Protein AF-A0A1J1IPU1-F1 (afdb_monomer)

Foldseek 3Di:
DDDPVNVVVVVVVVVVVVVVVVVVVVVVVVVVVVVVVVVVVVVVVVVVVVVVVVVVVVVVVVVVVVVVVVVVVVVVVVVVVVLVVVVPDDPAWRKAFADLVCVVVVVVVFVVCCVVVVAPTDDPPRFHWDDPDSTIITGPVRVVVVVVVVPVVDDDDDDDD

Structure (mmCIF, N/CA/C/O backbone):
data_AF-A0A1J1IPU1-F1
#
_entry.id   AF-A0A1J1IPU1-F1
#
loop_
_atom_site.group_PDB
_atom_site.id
_atom_site.type_symbol
_atom_site.label_atom_id
_atom_site.label_alt_id
_atom_site.label_comp_id
_atom_site.label_asym_id
_atom_site.label_entity_id
_atom_site.label_seq_id
_atom_site.pdbx_PDB_ins_code
_atom_site.Cartn_x
_atom_site.Cartn_y
_atom_site.Cartn_z
_atom_site.occupancy
_atom_site.B_iso_or_equiv
_atom_site.auth_seq_id
_atom_site.auth_comp_id
_atom_site.auth_asym_id
_atom_site.auth_atom_id
_atom_site.pdbx_PDB_model_num
ATOM 1 N N . MET A 1 1 ? 57.869 -10.166 -76.463 1.00 52.41 1 MET A N 1
ATOM 2 C CA . MET A 1 1 ? 58.392 -8.835 -76.076 1.00 52.41 1 MET A CA 1
ATOM 3 C C . MET A 1 1 ? 57.210 -7.914 -75.832 1.00 52.41 1 MET A C 1
ATOM 5 O O . MET A 1 1 ? 56.521 -7.581 -76.786 1.00 52.41 1 MET A O 1
ATOM 9 N N . ILE A 1 2 ? 56.945 -7.563 -74.575 1.00 65.88 2 ILE A N 1
ATOM 10 C CA . ILE A 1 2 ? 55.959 -6.533 -74.214 1.00 65.88 2 ILE A CA 1
ATOM 11 C C . ILE A 1 2 ? 56.577 -5.182 -74.596 1.00 65.88 2 ILE A C 1
ATOM 13 O O . ILE A 1 2 ? 57.734 -4.932 -74.253 1.00 65.88 2 ILE A O 1
ATOM 17 N N . ARG A 1 3 ? 55.873 -4.335 -75.358 1.00 78.38 3 ARG A N 1
ATOM 18 C CA . ARG A 1 3 ? 56.398 -3.012 -75.737 1.00 78.38 3 ARG A CA 1
ATOM 19 C C . ARG A 1 3 ? 56.179 -2.042 -74.574 1.00 78.38 3 ARG A C 1
ATOM 21 O O . ARG A 1 3 ? 55.140 -2.098 -73.927 1.00 78.38 3 ARG A O 1
ATOM 28 N N . CYS A 1 4 ? 57.105 -1.104 -74.340 1.00 74.75 4 CYS A N 1
ATOM 29 C CA . CYS A 1 4 ? 56.977 -0.080 -73.283 1.00 74.75 4 CYS A CA 1
ATOM 30 C C . CYS A 1 4 ? 55.621 0.650 -73.291 1.00 74.75 4 CYS A C 1
ATOM 32 O O . CYS A 1 4 ? 55.126 1.042 -72.240 1.00 74.75 4 CYS A O 1
ATOM 34 N N . ARG A 1 5 ? 54.993 0.799 -74.465 1.00 75.44 5 ARG A N 1
ATOM 35 C CA . ARG A 1 5 ? 53.667 1.410 -74.607 1.00 75.44 5 ARG A CA 1
ATOM 36 C C . ARG A 1 5 ? 52.559 0.614 -73.906 1.00 75.44 5 ARG A C 1
ATOM 38 O O . ARG A 1 5 ? 51.665 1.221 -73.330 1.00 75.44 5 ARG A O 1
ATOM 45 N N . ASP A 1 6 ? 52.645 -0.712 -73.909 1.00 79.06 6 ASP A N 1
ATOM 46 C CA . ASP A 1 6 ? 51.637 -1.586 -73.299 1.00 79.06 6 ASP A CA 1
ATOM 47 C C . ASP A 1 6 ? 51.722 -1.527 -71.763 1.00 79.06 6 ASP A C 1
ATOM 49 O O . ASP A 1 6 ? 50.702 -1.532 -71.081 1.00 79.06 6 ASP A O 1
ATOM 53 N N . VAL A 1 7 ? 52.932 -1.359 -71.213 1.00 79.62 7 VAL A N 1
ATOM 54 C CA . VAL A 1 7 ? 53.164 -1.183 -69.765 1.00 79.62 7 VAL A CA 1
ATOM 55 C C . VAL A 1 7 ? 52.576 0.138 -69.257 1.00 79.62 7 VAL A C 1
ATOM 57 O O . VAL A 1 7 ? 51.943 0.170 -68.204 1.00 79.62 7 VAL A O 1
ATOM 60 N N . VAL A 1 8 ? 52.730 1.229 -70.016 1.00 80.44 8 VAL A N 1
ATOM 61 C CA . VAL A 1 8 ? 52.190 2.549 -69.641 1.00 80.44 8 VAL A CA 1
ATOM 62 C C . VAL A 1 8 ? 50.658 2.545 -69.628 1.00 80.44 8 VAL A C 1
ATOM 64 O O . VAL A 1 8 ? 50.049 3.095 -68.711 1.00 80.44 8 VAL A O 1
ATOM 67 N N . ILE A 1 9 ? 50.031 1.884 -70.606 1.00 82.94 9 ILE A N 1
ATOM 68 C CA . ILE A 1 9 ? 48.567 1.757 -70.682 1.00 82.94 9 ILE A CA 1
ATOM 69 C C . ILE A 1 9 ? 48.031 0.935 -69.501 1.00 82.94 9 ILE A C 1
ATOM 71 O O . ILE A 1 9 ? 47.041 1.327 -68.880 1.00 82.94 9 ILE A O 1
ATOM 75 N N . LEU A 1 10 ? 48.709 -0.159 -69.137 1.00 81.06 10 LEU A N 1
ATOM 76 C CA . LEU A 1 10 ? 48.330 -0.980 -67.985 1.00 81.06 10 LEU A CA 1
ATOM 77 C C . LEU A 1 10 ? 48.399 -0.185 -66.672 1.00 81.06 10 LEU A C 1
ATOM 79 O O . LEU A 1 10 ? 47.425 -0.186 -65.919 1.00 81.06 10 LEU A O 1
ATOM 83 N N . CYS A 1 11 ? 49.475 0.571 -66.434 1.00 81.69 11 CYS A N 1
ATOM 84 C CA . CYS A 1 11 ? 49.597 1.417 -65.241 1.00 81.69 11 CYS A CA 1
ATOM 85 C C . CYS A 1 11 ? 48.510 2.501 -65.158 1.00 81.69 11 CYS A C 1
ATOM 87 O O . CYS A 1 11 ? 47.963 2.730 -64.080 1.00 81.69 11 CYS A O 1
ATOM 89 N N . ALA A 1 12 ? 48.172 3.145 -66.281 1.00 85.19 12 ALA A N 1
ATOM 90 C CA . ALA A 1 12 ? 47.135 4.178 -66.323 1.00 85.19 12 ALA A CA 1
ATOM 91 C C . ALA A 1 12 ? 45.724 3.612 -66.082 1.00 85.19 12 ALA A C 1
ATOM 93 O O . ALA A 1 12 ? 44.905 4.237 -65.411 1.00 85.19 12 ALA A O 1
ATOM 94 N N . SER A 1 13 ? 45.436 2.412 -66.594 1.00 87.50 13 SER A N 1
ATOM 95 C CA . SER A 1 13 ? 44.156 1.744 -66.331 1.00 87.50 13 SER A CA 1
ATOM 96 C C . SER A 1 13 ? 44.024 1.314 -64.867 1.00 87.50 13 SER A C 1
ATOM 98 O O . SER A 1 13 ? 42.971 1.504 -64.262 1.00 87.50 13 SER A O 1
ATOM 100 N N . PHE A 1 14 ? 45.111 0.821 -64.266 1.00 89.12 14 PHE A N 1
ATOM 101 C CA . PHE A 1 14 ? 45.120 0.369 -62.880 1.00 89.12 14 PHE A CA 1
ATOM 102 C C . PHE A 1 14 ? 44.945 1.535 -61.897 1.00 89.12 14 PHE A C 1
ATOM 104 O O . PHE A 1 14 ? 44.132 1.453 -60.974 1.00 89.12 14 PHE A O 1
ATOM 111 N N . SER A 1 15 ? 45.625 2.662 -62.133 1.00 89.19 15 SER A N 1
ATOM 112 C CA . SER A 1 15 ? 45.456 3.864 -61.309 1.00 89.19 15 SER A CA 1
ATOM 113 C C . SER A 1 15 ? 44.039 4.434 -61.400 1.00 89.19 15 SER A C 1
ATOM 115 O O . SER A 1 15 ? 43.471 4.810 -60.376 1.00 89.19 15 SER A O 1
ATOM 117 N N . PHE A 1 16 ? 43.426 4.418 -62.588 1.00 90.81 16 PHE A N 1
ATOM 118 C CA . PHE A 1 16 ? 42.032 4.823 -62.764 1.00 90.81 16 PHE A CA 1
ATOM 119 C C . PHE A 1 16 ? 41.065 3.892 -62.019 1.00 90.81 16 PHE A C 1
ATOM 121 O O . PHE A 1 16 ? 40.177 4.369 -61.316 1.00 90.81 16 PHE A O 1
ATOM 128 N N . THR A 1 17 ? 41.264 2.571 -62.095 1.00 92.00 17 THR A N 1
ATOM 129 C CA . THR A 1 17 ? 40.415 1.618 -61.359 1.00 92.00 17 THR A CA 1
ATOM 130 C C . THR A 1 17 ? 40.519 1.782 -59.846 1.00 92.00 17 THR A C 1
ATOM 132 O O . THR A 1 17 ? 39.497 1.744 -59.164 1.00 92.00 17 THR A O 1
ATOM 135 N N . ILE A 1 18 ? 41.721 2.036 -59.320 1.00 93.25 18 ILE A N 1
ATOM 136 C CA . ILE A 1 18 ? 41.916 2.310 -57.893 1.00 93.25 18 ILE A CA 1
ATOM 137 C C . ILE A 1 18 ? 41.225 3.618 -57.506 1.00 93.25 18 ILE A C 1
ATOM 139 O O . ILE A 1 18 ? 40.522 3.653 -56.501 1.00 93.25 18 ILE A O 1
ATOM 143 N N . ALA A 1 19 ? 41.368 4.676 -58.307 1.00 93.25 19 ALA A N 1
ATOM 144 C CA . ALA A 1 19 ? 40.736 5.962 -58.028 1.00 93.25 19 ALA A CA 1
ATOM 145 C C . ALA A 1 19 ? 39.201 5.857 -57.988 1.00 93.25 19 ALA A C 1
ATOM 147 O O . ALA A 1 19 ? 38.576 6.378 -57.064 1.00 93.25 19 ALA A O 1
ATOM 148 N N . VAL A 1 20 ? 38.595 5.135 -58.939 1.00 94.19 20 VAL A N 1
ATOM 149 C CA . VAL A 1 20 ? 37.143 4.893 -58.968 1.00 94.19 20 VAL A CA 1
ATOM 150 C C . VAL A 1 20 ? 36.701 4.040 -57.777 1.00 94.19 20 VAL A C 1
ATOM 152 O O . VAL A 1 20 ? 35.713 4.374 -57.126 1.00 94.19 20 VAL A O 1
ATOM 155 N N . ALA A 1 21 ? 37.438 2.977 -57.443 1.00 92.31 21 ALA A N 1
ATOM 156 C CA . ALA A 1 21 ? 37.131 2.144 -56.282 1.00 92.31 21 ALA A CA 1
ATOM 157 C C . ALA A 1 21 ? 37.210 2.942 -54.969 1.00 92.31 21 ALA A C 1
ATOM 159 O O . ALA A 1 21 ? 36.292 2.872 -54.154 1.00 92.31 21 ALA A O 1
ATOM 160 N N . CYS A 1 22 ? 38.252 3.760 -54.789 1.00 92.81 22 CYS A N 1
ATOM 161 C CA . CYS A 1 22 ? 38.382 4.658 -53.642 1.00 92.81 22 CYS A CA 1
ATOM 162 C C . CYS A 1 22 ? 37.219 5.653 -53.566 1.00 92.81 22 CYS A C 1
ATOM 164 O O . CYS A 1 22 ? 36.652 5.829 -52.491 1.00 92.81 22 CYS A O 1
ATOM 166 N N . PHE A 1 23 ? 36.827 6.269 -54.686 1.00 90.44 23 PHE A N 1
ATOM 167 C CA . PHE A 1 23 ? 35.699 7.203 -54.717 1.00 90.44 23 PHE A CA 1
ATOM 168 C C . PHE A 1 23 ? 34.385 6.529 -54.298 1.00 90.44 23 PHE A C 1
ATOM 170 O O . PHE A 1 23 ? 33.653 7.072 -53.473 1.00 90.44 23 PHE A O 1
ATOM 177 N N . MET A 1 24 ? 34.117 5.317 -54.793 1.00 89.38 24 MET A N 1
ATOM 178 C CA . MET A 1 24 ? 32.921 4.553 -54.423 1.00 89.38 24 MET A CA 1
ATOM 179 C C . MET A 1 24 ? 32.929 4.146 -52.944 1.00 89.38 24 MET A C 1
ATOM 181 O O . MET A 1 24 ? 31.903 4.259 -52.282 1.00 89.38 24 MET A O 1
ATOM 185 N N . ILE A 1 25 ? 34.075 3.72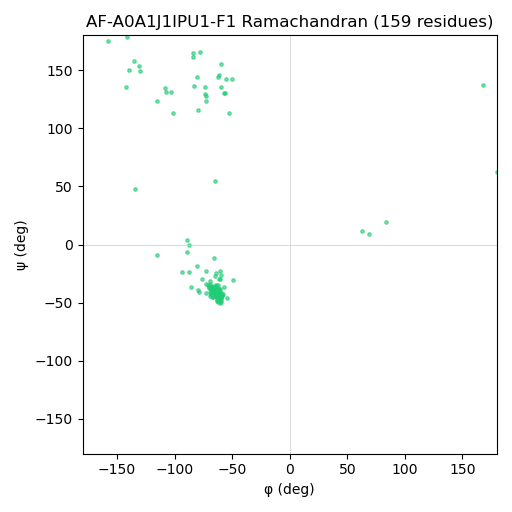3 -52.399 1.00 88.94 25 ILE A N 1
ATOM 186 C CA . ILE A 1 25 ? 34.204 3.374 -50.974 1.00 88.94 25 ILE A CA 1
ATOM 187 C C . ILE A 1 25 ? 33.965 4.602 -50.087 1.00 88.94 25 ILE A C 1
ATOM 189 O O . ILE A 1 25 ? 33.217 4.517 -49.115 1.00 88.94 25 ILE A O 1
ATOM 193 N N . LEU A 1 26 ? 34.556 5.751 -50.432 1.00 87.31 26 LEU A N 1
ATOM 194 C CA . LEU A 1 26 ? 34.344 7.001 -49.698 1.00 87.31 26 LEU A CA 1
ATOM 195 C C . LEU A 1 26 ? 32.873 7.436 -49.749 1.00 87.31 26 LEU A C 1
ATOM 197 O O . LEU A 1 26 ? 32.310 7.788 -48.717 1.00 87.31 26 LEU A O 1
ATOM 201 N N . TYR A 1 27 ? 32.234 7.334 -50.917 1.00 84.38 27 TYR A N 1
ATOM 202 C CA . TYR A 1 27 ? 30.818 7.659 -51.093 1.00 84.38 27 TYR A CA 1
ATOM 203 C C . TYR A 1 27 ? 29.890 6.728 -50.293 1.00 84.38 27 TYR A C 1
ATOM 205 O O . TYR A 1 27 ? 28.918 7.181 -49.691 1.00 84.38 27 TYR A O 1
ATOM 213 N N . ILE A 1 28 ? 30.178 5.424 -50.247 1.00 83.12 28 ILE A N 1
ATOM 214 C CA . ILE A 1 28 ? 29.395 4.461 -49.456 1.00 83.12 28 ILE A CA 1
ATOM 215 C C . ILE A 1 28 ? 29.556 4.728 -47.953 1.00 83.12 28 ILE A C 1
ATOM 217 O O . ILE A 1 28 ? 28.560 4.709 -47.229 1.00 83.12 28 ILE A O 1
ATOM 221 N N . ASN A 1 29 ? 30.777 5.014 -47.486 1.00 80.38 29 ASN A N 1
ATOM 222 C CA . ASN A 1 29 ? 31.037 5.323 -46.078 1.00 80.38 29 ASN A CA 1
ATOM 223 C C . ASN A 1 29 ? 30.333 6.610 -45.626 1.00 80.38 29 ASN A C 1
ATOM 225 O O . ASN A 1 29 ? 29.768 6.639 -44.534 1.00 80.38 29 ASN A O 1
ATOM 229 N N . ASP A 1 30 ? 30.322 7.649 -46.464 1.00 80.75 30 ASP A N 1
ATOM 230 C CA . ASP A 1 30 ? 29.633 8.909 -46.166 1.00 80.75 30 ASP A CA 1
ATOM 231 C C . ASP A 1 30 ? 28.110 8.706 -46.048 1.00 80.75 30 ASP A C 1
ATOM 233 O O . ASP A 1 30 ? 27.489 9.123 -45.069 1.00 80.75 30 ASP A O 1
ATOM 237 N N . ASN A 1 31 ? 27.517 7.938 -46.972 1.00 76.50 31 ASN A N 1
ATOM 238 C CA . ASN A 1 31 ? 26.096 7.579 -46.915 1.00 76.50 31 ASN A CA 1
ATOM 239 C C . ASN A 1 31 ? 25.745 6.707 -45.697 1.00 76.50 31 ASN A C 1
ATOM 241 O O . ASN A 1 31 ? 24.697 6.906 -45.083 1.00 76.50 31 ASN A O 1
ATOM 245 N N . GLN A 1 32 ? 26.598 5.749 -45.314 1.00 77.75 32 GLN A N 1
ATOM 246 C CA . GLN A 1 32 ? 26.381 4.978 -44.082 1.00 77.75 32 GLN A CA 1
ATOM 247 C C . GLN A 1 32 ? 26.435 5.865 -42.834 1.00 77.75 32 GLN A C 1
ATOM 249 O O . GLN A 1 32 ? 25.624 5.678 -41.927 1.00 77.75 32 GLN A O 1
ATOM 254 N N . CYS A 1 33 ? 27.342 6.844 -42.801 1.00 73.00 33 CYS A N 1
ATOM 255 C CA . CYS A 1 33 ? 27.470 7.784 -41.691 1.00 73.00 33 CYS A CA 1
ATOM 256 C C . CYS A 1 33 ? 26.237 8.699 -41.569 1.00 73.00 33 CYS A C 1
ATOM 258 O O . CYS A 1 33 ? 25.704 8.875 -40.473 1.00 73.00 33 CYS A O 1
ATOM 260 N N . GLN A 1 34 ? 25.720 9.208 -42.695 1.00 80.25 34 GLN A N 1
ATOM 261 C CA . GLN A 1 34 ? 24.474 9.987 -42.729 1.00 80.25 34 GLN A CA 1
ATOM 262 C C . GLN A 1 34 ? 23.277 9.186 -42.202 1.00 80.25 34 GLN A C 1
ATOM 264 O O . GLN A 1 34 ? 22.535 9.668 -41.346 1.00 80.25 34 GLN A O 1
ATOM 269 N N . ASN A 1 35 ? 23.130 7.936 -42.648 1.00 82.19 35 ASN A N 1
ATOM 270 C CA . ASN A 1 35 ? 22.037 7.072 -42.204 1.00 82.19 35 ASN A CA 1
ATOM 271 C C . ASN A 1 35 ? 22.126 6.746 -40.704 1.00 82.19 35 ASN A C 1
ATOM 273 O O . ASN A 1 35 ? 21.107 6.742 -40.019 1.00 82.19 35 ASN A O 1
ATOM 277 N N . ALA A 1 36 ? 23.328 6.502 -40.172 1.00 82.62 36 ALA A N 1
ATOM 278 C CA . ALA A 1 36 ? 23.522 6.236 -38.746 1.00 82.62 36 ALA A CA 1
ATOM 279 C C . ALA A 1 36 ? 23.118 7.439 -37.874 1.00 82.62 36 ALA A C 1
ATOM 281 O O . ALA A 1 36 ? 22.417 7.269 -36.875 1.00 82.62 36 ALA A O 1
ATOM 282 N N . LEU A 1 37 ? 23.486 8.655 -38.290 1.00 85.31 37 LEU A N 1
ATOM 283 C CA . LEU A 1 37 ? 23.148 9.886 -37.574 1.00 85.31 37 LEU A CA 1
ATOM 284 C C . LEU A 1 37 ? 21.639 10.191 -37.597 1.00 85.31 37 LEU A C 1
ATOM 286 O O . LEU A 1 37 ? 21.093 10.691 -36.612 1.00 85.31 37 LEU A O 1
ATOM 290 N N . GLU A 1 38 ? 20.945 9.904 -38.702 1.00 89.94 38 GLU A N 1
ATOM 291 C CA . GLU A 1 38 ? 19.482 10.017 -38.742 1.00 89.94 38 GLU A CA 1
ATOM 292 C C . GLU A 1 38 ? 18.797 8.993 -37.835 1.00 89.94 38 GLU A C 1
ATOM 294 O O . GLU A 1 38 ? 17.841 9.340 -37.138 1.00 89.94 38 GLU A O 1
ATOM 299 N N . ILE A 1 39 ? 19.298 7.756 -37.793 1.00 88.62 39 ILE A N 1
ATOM 300 C CA . ILE A 1 39 ? 18.746 6.710 -36.928 1.00 88.62 39 ILE A CA 1
ATOM 301 C C . ILE A 1 39 ? 18.863 7.111 -35.455 1.00 88.62 39 ILE A C 1
ATOM 303 O O . ILE A 1 39 ? 17.877 6.988 -34.730 1.00 88.62 39 ILE A O 1
ATOM 307 N N . GLU A 1 40 ? 20.006 7.643 -35.011 1.00 87.81 40 GLU A N 1
ATOM 308 C CA . GLU A 1 40 ? 20.164 8.102 -33.623 1.00 87.81 40 GLU A CA 1
ATOM 309 C C . GLU A 1 40 ? 19.156 9.199 -33.258 1.00 87.81 40 GLU A C 1
ATOM 311 O O . GLU A 1 40 ? 18.492 9.103 -32.226 1.00 87.81 40 GLU A O 1
ATOM 316 N N . LYS A 1 41 ? 18.945 10.183 -34.142 1.00 91.69 41 LYS A N 1
ATOM 317 C CA . LYS A 1 41 ? 17.945 11.245 -33.931 1.00 91.69 41 LYS A CA 1
ATOM 318 C C . LYS A 1 41 ? 16.516 10.707 -33.878 1.00 91.69 41 LYS A C 1
ATOM 320 O O . LYS A 1 41 ? 15.699 11.190 -33.093 1.00 91.69 41 LYS A O 1
ATOM 325 N N . ILE A 1 42 ? 16.190 9.721 -34.716 1.00 93.75 42 ILE A N 1
ATOM 326 C CA . ILE A 1 42 ? 14.873 9.073 -34.710 1.00 93.75 42 ILE A CA 1
ATOM 327 C C . ILE A 1 42 ? 14.674 8.301 -33.403 1.00 93.75 42 ILE A C 1
ATOM 329 O O . ILE A 1 42 ? 13.615 8.422 -32.785 1.00 93.75 42 ILE A O 1
ATOM 333 N N . VAL A 1 43 ? 15.681 7.546 -32.957 1.00 94.44 43 VAL A N 1
ATOM 334 C CA . VAL A 1 43 ? 15.624 6.794 -31.696 1.00 94.44 43 VAL A CA 1
ATOM 335 C C . VAL A 1 43 ? 15.472 7.743 -30.508 1.00 94.44 43 VAL A C 1
ATOM 337 O O . VAL A 1 43 ? 14.593 7.521 -29.678 1.00 94.44 43 VAL A O 1
ATOM 340 N N . GLU A 1 44 ? 16.246 8.827 -30.453 1.00 94.31 44 GLU A N 1
ATOM 341 C CA . GLU A 1 44 ? 16.146 9.838 -29.395 1.00 94.31 44 GLU A CA 1
ATOM 342 C C . GLU A 1 44 ? 14.744 10.463 -29.349 1.00 94.31 44 GLU A C 1
ATOM 344 O O . GLU A 1 44 ? 14.121 10.539 -28.288 1.00 94.31 44 GLU A O 1
ATOM 349 N N . LYS A 1 45 ? 14.183 10.814 -30.511 1.00 94.50 45 LYS A N 1
ATOM 350 C CA . LYS A 1 45 ? 12.820 11.349 -30.602 1.00 94.50 45 LYS A CA 1
ATOM 351 C C . LYS A 1 45 ? 11.767 10.348 -30.112 1.00 94.50 45 LYS A C 1
ATOM 353 O O . LYS A 1 45 ? 10.855 10.735 -29.384 1.00 94.50 45 LYS A O 1
ATOM 358 N N . ILE A 1 46 ? 11.897 9.069 -30.477 1.00 94.25 46 ILE A N 1
ATOM 359 C CA . ILE A 1 46 ? 10.989 8.002 -30.026 1.00 94.25 46 ILE A CA 1
ATOM 360 C C . ILE A 1 46 ? 11.076 7.814 -28.507 1.00 94.25 46 ILE A C 1
ATOM 362 O O . ILE A 1 46 ? 10.040 7.644 -27.863 1.00 94.25 46 ILE A O 1
ATOM 366 N N . LEU A 1 47 ? 12.283 7.844 -27.935 1.00 92.94 47 LEU A N 1
ATOM 367 C CA . LEU A 1 47 ? 12.495 7.707 -26.492 1.00 92.94 47 LEU A CA 1
ATOM 368 C C . LEU A 1 47 ? 11.844 8.861 -25.721 1.00 92.94 47 LEU A C 1
ATOM 370 O O . LEU A 1 47 ? 11.053 8.612 -24.815 1.00 92.94 47 LEU A O 1
ATOM 374 N N . ILE A 1 48 ? 12.076 10.105 -26.146 1.00 94.06 48 ILE A N 1
ATOM 375 C CA . ILE A 1 48 ? 11.476 11.293 -25.519 1.00 94.06 48 ILE A CA 1
ATOM 376 C C . ILE A 1 48 ? 9.943 11.236 -25.579 1.00 94.06 48 ILE A C 1
ATOM 378 O O . ILE A 1 48 ? 9.255 11.531 -24.599 1.00 94.06 48 ILE A O 1
ATOM 382 N N . GLU A 1 49 ? 9.383 10.841 -26.723 1.00 94.44 49 GLU A N 1
ATOM 383 C CA . GLU A 1 49 ? 7.932 10.771 -26.897 1.00 94.44 49 GLU A CA 1
ATOM 384 C C . GLU A 1 49 ? 7.300 9.654 -26.051 1.00 94.44 49 GLU A C 1
ATOM 386 O O . GLU A 1 49 ? 6.230 9.843 -25.466 1.00 94.44 49 GLU A O 1
ATOM 391 N N . ARG A 1 50 ? 7.985 8.512 -25.914 1.00 91.31 50 ARG A N 1
ATOM 392 C CA . ARG A 1 50 ? 7.587 7.426 -25.007 1.00 91.31 50 ARG A CA 1
ATOM 393 C C . ARG A 1 50 ? 7.611 7.866 -23.545 1.00 91.31 50 ARG A C 1
ATOM 395 O O . ARG A 1 50 ? 6.634 7.603 -22.843 1.00 91.31 50 ARG A O 1
ATOM 402 N N . ASP A 1 51 ? 8.658 8.555 -23.106 1.00 93.12 51 ASP A N 1
ATOM 403 C CA . ASP A 1 51 ? 8.785 9.030 -21.723 1.00 93.12 51 ASP A CA 1
ATOM 404 C C . ASP A 1 51 ? 7.691 10.043 -21.368 1.00 93.12 51 ASP A C 1
ATOM 406 O O . ASP A 1 51 ? 7.077 9.956 -20.301 1.00 93.12 51 ASP A O 1
ATOM 410 N N . LEU A 1 52 ? 7.358 10.946 -22.296 1.00 93.50 52 LEU A N 1
ATOM 411 C CA . LEU A 1 52 ? 6.267 11.906 -22.119 1.00 93.50 52 LEU A CA 1
ATOM 412 C C . LEU A 1 52 ? 4.886 11.230 -22.047 1.00 93.50 52 LEU A C 1
ATOM 414 O O . LEU A 1 52 ? 3.997 11.683 -21.325 1.00 93.50 52 LEU A O 1
ATOM 418 N N . GLN A 1 53 ? 4.674 10.155 -22.809 1.00 92.19 53 GLN A N 1
ATOM 419 C CA . GLN A 1 53 ? 3.437 9.367 -22.742 1.00 92.19 53 GLN A CA 1
ATOM 420 C C . GLN A 1 53 ? 3.342 8.574 -21.433 1.00 92.19 53 GLN A C 1
ATOM 422 O O . GLN A 1 53 ? 2.256 8.437 -20.855 1.00 92.19 53 GLN A O 1
ATOM 427 N N . LEU A 1 54 ? 4.477 8.064 -20.953 1.00 94.00 54 LEU A N 1
ATOM 428 C CA . LEU A 1 54 ? 4.555 7.313 -19.711 1.00 94.00 54 LEU A CA 1
ATOM 429 C C . LEU A 1 54 ? 4.278 8.220 -18.509 1.00 94.00 54 LEU A C 1
ATOM 431 O O . LEU A 1 54 ? 3.444 7.860 -17.680 1.00 94.00 54 LEU A O 1
ATOM 435 N N . SER A 1 55 ? 4.875 9.417 -18.453 1.00 91.56 55 SER A N 1
ATOM 436 C CA . SER A 1 55 ? 4.662 10.367 -17.351 1.00 91.56 55 SER A CA 1
ATOM 437 C C . SER A 1 55 ? 3.192 10.767 -17.210 1.00 91.56 55 SER A C 1
ATOM 439 O O . SER A 1 55 ? 2.610 10.608 -16.138 1.00 91.56 55 SER A O 1
ATOM 441 N N . LYS A 1 56 ? 2.535 11.135 -18.316 1.00 91.81 56 LYS A N 1
ATOM 442 C CA . LYS A 1 56 ? 1.095 11.455 -18.344 1.00 91.81 56 LYS A CA 1
ATOM 443 C C . LYS A 1 56 ? 0.206 10.286 -17.926 1.00 91.81 56 LYS A C 1
ATOM 445 O O . LYS A 1 56 ? -0.910 10.476 -17.449 1.00 91.81 56 LYS A O 1
ATOM 450 N N . THR A 1 57 ? 0.642 9.054 -18.171 1.00 88.38 57 THR A N 1
ATOM 451 C CA . THR A 1 57 ? -0.116 7.858 -17.781 1.00 88.38 57 THR A CA 1
ATOM 452 C C . THR A 1 57 ? 0.068 7.549 -16.301 1.00 88.38 57 THR A C 1
ATOM 454 O O . THR A 1 57 ? -0.906 7.219 -15.631 1.00 88.38 57 THR A O 1
ATOM 457 N N . VAL A 1 58 ? 1.281 7.720 -15.776 1.00 92.75 58 VAL A N 1
ATOM 458 C CA . VAL A 1 58 ? 1.563 7.593 -14.342 1.00 92.75 58 VAL A CA 1
ATOM 459 C C . VAL A 1 58 ? 0.776 8.629 -13.543 1.00 92.75 58 VAL A C 1
ATOM 461 O O . VAL A 1 58 ? 0.134 8.250 -12.570 1.00 92.75 58 VAL A O 1
ATOM 464 N N . GLU A 1 59 ? 0.748 9.892 -13.976 1.00 89.31 59 GLU A N 1
ATOM 465 C CA . GLU A 1 59 ? -0.033 10.951 -13.318 1.00 89.31 59 GLU A CA 1
ATOM 466 C C . GLU A 1 59 ? -1.531 10.620 -13.288 1.00 89.31 59 GLU A C 1
ATOM 468 O O . GLU A 1 59 ? -2.131 10.596 -12.217 1.00 89.31 59 GLU A O 1
ATOM 473 N N . ARG A 1 60 ? -2.118 10.241 -14.434 1.00 84.56 60 ARG A N 1
ATOM 474 C CA . ARG A 1 60 ? -3.535 9.833 -14.500 1.00 84.56 60 ARG A CA 1
ATOM 475 C C . ARG A 1 60 ? -3.858 8.654 -13.585 1.00 84.56 60 ARG A C 1
ATOM 477 O O . ARG A 1 60 ? -4.894 8.656 -12.928 1.00 84.56 60 ARG A O 1
ATOM 484 N N . ASN A 1 61 ? -2.989 7.646 -13.544 1.00 87.62 61 ASN A N 1
ATOM 485 C CA . ASN A 1 61 ? -3.186 6.485 -12.679 1.00 87.62 61 ASN A CA 1
ATOM 486 C C . ASN A 1 61 ? -3.038 6.857 -11.200 1.00 87.62 61 ASN A C 1
ATOM 488 O O . ASN A 1 61 ? -3.779 6.350 -10.366 1.00 87.62 61 ASN A O 1
ATOM 492 N N . PHE A 1 62 ? -2.102 7.744 -10.867 1.00 84.56 62 PHE A N 1
ATOM 493 C CA . PHE A 1 62 ? -1.899 8.213 -9.502 1.00 84.56 62 PHE A CA 1
ATOM 494 C C . PHE A 1 62 ? -3.096 9.022 -8.990 1.00 84.56 62 PHE A C 1
ATOM 496 O O . PHE A 1 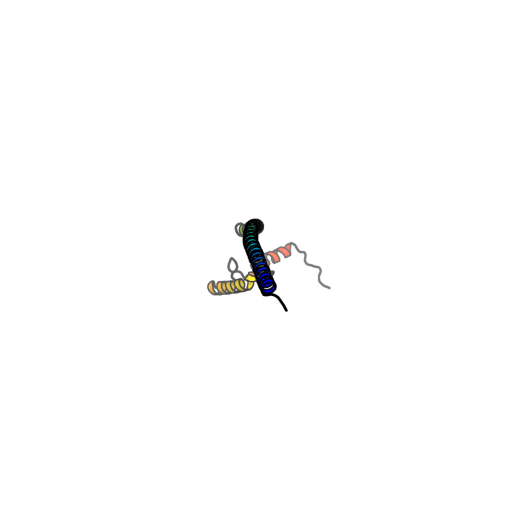62 ? -3.520 8.818 -7.853 1.00 84.56 62 PHE A O 1
ATOM 503 N N . ASP A 1 63 ? -3.679 9.879 -9.829 1.00 80.94 63 ASP A N 1
ATOM 504 C CA . ASP A 1 63 ? -4.892 10.624 -9.487 1.00 80.94 63 ASP A CA 1
ATOM 505 C C . ASP A 1 63 ? -6.109 9.695 -9.346 1.00 80.94 63 ASP A C 1
ATOM 507 O O . ASP A 1 63 ? -6.857 9.813 -8.377 1.00 80.94 63 ASP A O 1
ATOM 511 N N . ALA A 1 64 ? -6.251 8.693 -10.221 1.00 74.62 64 ALA A N 1
ATOM 512 C CA . ALA A 1 64 ? -7.304 7.682 -10.096 1.00 74.62 64 ALA A CA 1
ATOM 513 C C . ALA A 1 64 ? -7.189 6.859 -8.797 1.00 74.62 64 ALA A C 1
ATOM 515 O O . ALA A 1 64 ? -8.191 6.610 -8.128 1.00 74.62 64 ALA A O 1
ATOM 516 N N . ILE A 1 65 ? -5.970 6.474 -8.401 1.00 75.38 65 ILE A N 1
ATOM 517 C CA . ILE A 1 65 ? -5.722 5.751 -7.143 1.00 75.38 65 ILE A CA 1
ATOM 518 C C . ILE A 1 65 ? -6.037 6.639 -5.934 1.00 75.38 65 ILE A C 1
ATOM 520 O O . ILE A 1 65 ? -6.651 6.173 -4.977 1.00 75.38 65 ILE A O 1
ATOM 524 N N . LYS A 1 66 ? -5.671 7.928 -5.974 1.00 72.81 66 LYS A N 1
ATOM 525 C CA . LYS A 1 66 ? -6.038 8.875 -4.912 1.00 72.81 66 LYS A CA 1
ATOM 526 C C . LYS A 1 66 ? -7.546 9.006 -4.761 1.00 72.81 66 LYS A C 1
ATOM 528 O O . LYS A 1 66 ? -8.018 9.034 -3.629 1.00 72.81 66 LYS A O 1
ATOM 533 N N . ASP A 1 67 ? -8.296 9.071 -5.855 1.00 64.94 67 ASP A N 1
ATOM 534 C CA . ASP A 1 67 ? -9.755 9.164 -5.791 1.00 64.94 67 ASP A CA 1
ATOM 535 C C . ASP A 1 67 ? -10.385 7.883 -5.224 1.00 64.94 67 ASP A C 1
ATOM 537 O O . ASP A 1 67 ? -11.288 7.962 -4.385 1.00 64.94 67 ASP A O 1
ATOM 541 N N . GLU A 1 68 ? -9.870 6.702 -5.585 1.00 61.28 68 GLU A N 1
ATOM 542 C CA . GLU A 1 68 ? -10.307 5.433 -4.990 1.00 61.28 68 GLU A CA 1
ATOM 543 C C . GLU A 1 68 ? -9.982 5.336 -3.493 1.00 61.28 68 GLU A C 1
ATOM 545 O O . GLU A 1 68 ? -10.836 4.924 -2.699 1.00 61.28 68 GLU A O 1
ATOM 550 N N . ASP A 1 69 ? -8.783 5.750 -3.078 1.00 59.59 69 ASP A N 1
ATOM 551 C CA . ASP A 1 69 ? -8.379 5.760 -1.671 1.00 59.59 69 ASP A CA 1
ATOM 552 C C . ASP A 1 69 ? -9.139 6.820 -0.867 1.00 59.59 69 ASP A C 1
ATOM 554 O O . ASP A 1 69 ? -9.483 6.579 0.290 1.00 59.59 69 ASP A O 1
ATOM 558 N N . VAL A 1 70 ? -9.477 7.964 -1.465 1.00 59.81 70 VAL A N 1
ATOM 559 C CA . VAL A 1 70 ? -10.325 8.992 -0.848 1.00 59.81 70 VAL A CA 1
ATOM 560 C C . VAL A 1 70 ? -11.759 8.490 -0.696 1.00 59.81 70 VAL A C 1
ATOM 562 O O . VAL A 1 70 ? -12.349 8.682 0.366 1.00 59.81 70 VAL A O 1
ATOM 565 N N . GLU A 1 71 ? -12.329 7.804 -1.685 1.00 58.59 71 GLU A N 1
ATOM 566 C CA . GLU A 1 71 ? -13.661 7.197 -1.567 1.00 58.59 71 GLU A CA 1
ATOM 567 C C . GLU A 1 71 ? -13.690 6.036 -0.561 1.00 58.59 71 GLU A C 1
ATOM 569 O O . GLU A 1 71 ? -14.615 5.937 0.253 1.00 58.59 71 GLU A O 1
ATOM 574 N N . ARG A 1 72 ? -12.655 5.189 -0.529 1.00 55.56 72 ARG A N 1
ATOM 575 C CA . ARG A 1 72 ? -12.498 4.146 0.497 1.00 55.56 72 ARG A CA 1
ATOM 576 C C . ARG A 1 72 ? -12.297 4.757 1.890 1.00 55.56 72 ARG A C 1
ATOM 578 O O . ARG A 1 72 ? -12.892 4.279 2.856 1.00 55.56 72 ARG A O 1
ATOM 585 N N . SER A 1 73 ? -11.531 5.842 1.992 1.00 52.41 73 SER A N 1
ATOM 586 C CA . SER A 1 73 ? -11.287 6.584 3.234 1.00 52.41 73 SER A CA 1
ATOM 587 C C . SER A 1 73 ? -12.548 7.288 3.736 1.00 52.41 73 SER A C 1
ATOM 589 O O . SER A 1 73 ? -12.873 7.180 4.912 1.00 52.41 73 SER A O 1
ATOM 591 N N . LYS A 1 74 ? -13.354 7.906 2.864 1.00 56.38 74 LYS A N 1
ATOM 592 C CA . LYS A 1 74 ? -14.653 8.495 3.238 1.00 56.38 74 LYS A CA 1
ATOM 593 C C . LYS A 1 74 ? -15.619 7.449 3.802 1.00 56.38 74 LYS A C 1
ATOM 595 O O . LYS A 1 74 ? -16.310 7.735 4.779 1.00 56.38 74 LYS A O 1
ATOM 600 N N . ARG A 1 75 ? -15.639 6.227 3.249 1.00 53.72 75 ARG A N 1
ATOM 601 C CA . ARG A 1 75 ? -16.446 5.116 3.795 1.00 53.72 75 ARG A CA 1
ATOM 602 C C . ARG A 1 75 ? -15.937 4.652 5.165 1.00 53.72 75 ARG A C 1
ATOM 604 O O . ARG A 1 75 ? -16.750 4.454 6.062 1.00 53.72 75 ARG A O 1
ATOM 611 N N . ALA A 1 76 ? -14.620 4.561 5.357 1.00 54.44 76 ALA A N 1
ATOM 612 C CA . ALA A 1 76 ? -14.014 4.205 6.645 1.00 54.44 76 ALA A CA 1
ATOM 613 C C . ALA A 1 76 ? -14.167 5.306 7.718 1.00 54.44 76 ALA A C 1
ATOM 615 O O . ALA A 1 76 ? -14.397 5.012 8.888 1.00 54.44 76 ALA A O 1
ATOM 616 N N . ILE A 1 77 ? -14.091 6.583 7.332 1.00 57.00 77 ILE A N 1
ATOM 617 C CA . ILE A 1 77 ? -14.298 7.726 8.231 1.00 57.00 77 ILE A CA 1
ATOM 618 C C . ILE A 1 77 ? -15.762 7.806 8.665 1.00 57.00 77 ILE A C 1
ATOM 620 O O . ILE A 1 77 ? -16.026 8.161 9.812 1.00 57.00 77 ILE A O 1
ATOM 624 N N . ASN A 1 78 ? -16.715 7.463 7.792 1.00 55.66 78 ASN A N 1
ATOM 625 C CA . ASN A 1 78 ? -18.125 7.417 8.172 1.00 55.66 78 ASN A CA 1
ATOM 626 C C . ASN A 1 78 ? -18.398 6.298 9.195 1.00 55.66 78 ASN A C 1
ATOM 628 O O . ASN A 1 78 ? -19.087 6.548 10.178 1.00 55.66 78 ASN A O 1
ATOM 632 N N . ASP A 1 79 ? -17.787 5.120 9.035 1.00 52.16 79 ASP A 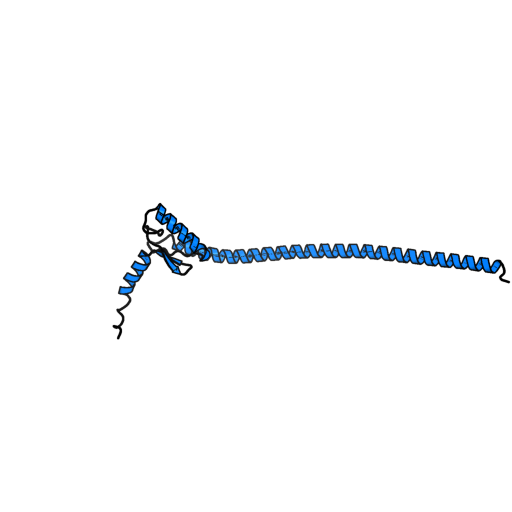N 1
ATOM 633 C CA . ASP A 1 79 ? -17.863 4.022 10.015 1.00 52.16 79 ASP A CA 1
ATOM 634 C C . ASP A 1 79 ? -17.235 4.411 11.372 1.00 52.16 79 ASP A C 1
ATOM 636 O O . ASP A 1 79 ? -17.862 4.293 12.428 1.00 52.16 79 ASP A O 1
ATOM 640 N N . TYR A 1 80 ? -16.050 5.033 11.354 1.00 50.97 80 TYR A N 1
ATOM 641 C CA . TYR A 1 80 ? -15.406 5.544 12.570 1.00 50.97 80 TYR A CA 1
ATOM 642 C C . TYR A 1 80 ? -16.184 6.698 13.232 1.00 50.97 80 TYR A C 1
ATOM 644 O O . TYR A 1 80 ? -16.261 6.798 14.457 1.00 50.97 80 TYR A O 1
ATOM 652 N N . ARG A 1 81 ? -16.789 7.598 12.447 1.00 45.12 81 ARG A N 1
ATOM 653 C CA . ARG A 1 81 ? -17.590 8.715 12.968 1.00 45.12 81 ARG A CA 1
ATOM 654 C C . ARG A 1 81 ? -18.915 8.228 13.560 1.00 45.12 81 ARG A C 1
ATOM 656 O O . ARG A 1 81 ? -19.337 8.782 14.574 1.00 45.12 81 ARG A O 1
ATOM 663 N N . VAL A 1 82 ? -19.528 7.183 12.999 1.00 51.00 82 VAL A N 1
ATOM 664 C CA . VAL A 1 82 ? -20.664 6.490 13.628 1.00 51.00 82 VAL A CA 1
ATOM 665 C C . VAL A 1 82 ? -20.231 5.861 14.959 1.00 51.00 82 VAL A C 1
ATOM 667 O O . VAL A 1 82 ? -20.898 6.094 15.965 1.00 51.00 82 VAL A O 1
ATOM 670 N N . GLN A 1 83 ? -19.072 5.194 15.031 1.00 50.69 83 GLN A N 1
ATOM 671 C CA . GLN A 1 83 ? -18.528 4.679 16.302 1.00 50.69 83 GLN A CA 1
ATOM 672 C C . GLN A 1 83 ? -18.266 5.784 17.339 1.00 50.69 83 GLN A C 1
ATOM 674 O O . G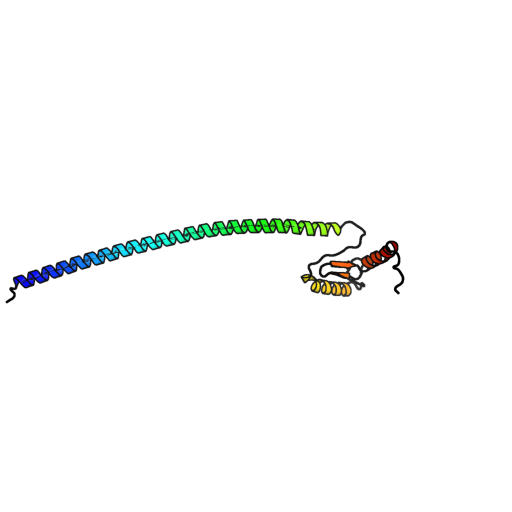LN A 1 83 ? -18.604 5.631 18.512 1.00 50.69 83 GLN A O 1
ATOM 679 N N . LYS A 1 84 ? -17.714 6.933 16.928 1.00 44.31 84 LYS A N 1
ATOM 680 C CA . LYS A 1 84 ? -17.422 8.046 17.845 1.00 44.31 84 LYS A CA 1
ATOM 681 C C . LYS A 1 84 ? -18.687 8.735 18.372 1.00 44.31 84 LYS A C 1
ATOM 683 O O . LYS A 1 84 ? -18.672 9.193 19.506 1.00 44.31 84 LYS A O 1
ATOM 688 N N . HIS A 1 85 ? -19.777 8.785 17.600 1.00 44.94 85 HIS A N 1
ATOM 689 C CA . HIS A 1 85 ? -21.055 9.351 18.059 1.00 44.94 85 HIS A CA 1
ATOM 690 C C . HIS A 1 85 ? -21.891 8.398 18.931 1.00 44.94 85 HIS A C 1
ATOM 692 O O . HIS A 1 85 ? -22.729 8.880 19.688 1.00 44.94 85 HIS A O 1
ATOM 698 N N . VAL A 1 86 ? -21.634 7.085 18.905 1.00 48.16 86 VAL A N 1
ATOM 699 C CA . VAL A 1 86 ? -22.192 6.134 19.891 1.00 48.16 86 VAL A CA 1
ATOM 700 C C . VAL A 1 86 ? -21.524 6.292 21.270 1.00 48.16 86 VAL A C 1
ATOM 702 O O . VAL A 1 86 ? -22.138 5.997 22.290 1.00 48.16 86 VAL A O 1
ATOM 705 N N . ASN A 1 87 ? -20.308 6.849 21.325 1.00 49.22 87 ASN A N 1
ATOM 706 C CA . ASN A 1 87 ? -19.553 7.064 22.566 1.00 49.22 87 ASN A CA 1
ATOM 707 C C . ASN A 1 87 ? -19.833 8.395 23.290 1.00 49.22 87 ASN A C 1
ATOM 709 O O . ASN A 1 87 ? -19.262 8.630 24.354 1.00 49.22 87 ASN A O 1
ATOM 713 N N . THR A 1 88 ? -20.705 9.265 22.770 1.00 41.09 88 THR A N 1
ATOM 714 C CA . THR A 1 88 ? -20.946 10.597 23.365 1.00 41.09 88 THR A CA 1
ATOM 715 C C . THR A 1 88 ? -22.426 10.952 23.481 1.00 41.09 88 THR A C 1
ATOM 717 O O . THR A 1 88 ? -22.844 12.055 23.131 1.00 41.09 88 THR A O 1
ATOM 720 N N . GLY A 1 89 ? -23.248 10.038 23.996 1.00 37.91 89 G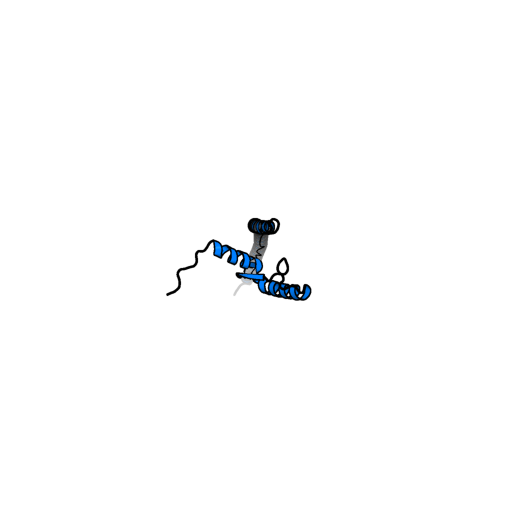LY A N 1
ATOM 721 C CA . GLY A 1 89 ? -24.651 10.378 24.233 1.00 37.91 89 GLY A CA 1
ATOM 722 C C . GLY A 1 89 ? -25.502 9.263 24.812 1.00 37.91 89 GLY A C 1
ATOM 723 O O . GLY A 1 89 ? -26.461 8.844 24.177 1.00 37.91 89 GLY A O 1
ATOM 724 N N . GLY A 1 90 ? -25.184 8.794 26.014 1.00 37.28 90 GLY A N 1
ATOM 725 C CA . GLY A 1 90 ? -26.101 7.936 26.755 1.00 37.28 90 GLY A CA 1
ATOM 726 C C . GLY A 1 90 ? -25.440 7.287 27.955 1.00 37.28 90 GLY A C 1
ATOM 727 O O . GLY A 1 90 ? -24.315 6.811 27.872 1.00 37.28 90 GLY A O 1
ATOM 728 N N . GLU A 1 91 ? -26.161 7.259 29.065 1.00 47.59 91 GLU A N 1
ATOM 729 C CA . GLU A 1 91 ? -25.893 6.520 30.300 1.00 47.59 91 GLU A CA 1
ATOM 730 C C . GLU A 1 91 ? -25.962 4.993 30.055 1.00 47.59 91 GLU A C 1
ATOM 732 O O . GLU A 1 91 ? -26.750 4.266 30.651 1.00 47.59 91 GLU A O 1
ATOM 737 N N . GLY A 1 92 ? -25.185 4.506 29.088 1.00 52.81 92 GLY A N 1
ATOM 738 C CA . GLY A 1 92 ? -25.196 3.140 28.585 1.00 52.81 92 GLY A CA 1
ATOM 739 C C . GLY A 1 92 ? -23.786 2.565 28.541 1.00 52.81 92 GLY A C 1
ATOM 740 O O . GLY A 1 92 ? -22.800 3.280 28.385 1.00 52.81 92 GLY A O 1
ATOM 741 N N . SER A 1 93 ? -23.692 1.252 28.718 1.00 59.28 93 SER A N 1
ATOM 742 C CA . SER A 1 93 ? -22.449 0.486 28.666 1.00 59.28 93 SER A CA 1
ATOM 743 C C . SER A 1 93 ? -21.666 0.737 27.373 1.00 59.28 93 SER A C 1
ATOM 745 O O . SER A 1 93 ? -22.110 0.343 26.295 1.00 59.28 93 SER A O 1
ATOM 747 N N . VAL A 1 94 ? -20.495 1.364 27.493 1.00 71.12 94 VAL A N 1
ATOM 748 C CA . VAL A 1 94 ? -19.595 1.670 26.373 1.00 71.12 94 VAL A CA 1
ATOM 749 C C . VAL A 1 94 ? -18.918 0.387 25.889 1.00 71.12 94 VAL A C 1
ATOM 751 O O . VAL A 1 94 ? -18.267 -0.299 26.673 1.00 71.12 94 VAL A O 1
ATOM 754 N N . VAL A 1 95 ? -19.064 0.059 24.604 1.00 79.12 95 VAL A N 1
ATOM 755 C CA . VAL A 1 95 ? -18.321 -1.023 23.938 1.00 79.12 95 VAL A CA 1
ATOM 756 C C . VAL A 1 95 ? -17.219 -0.395 23.098 1.00 79.12 95 VAL A C 1
ATOM 758 O O . VAL A 1 95 ? -17.478 0.522 22.322 1.00 79.12 95 VAL A O 1
ATOM 761 N N . GLU A 1 96 ? -15.997 -0.901 23.230 1.00 82.50 96 GLU A N 1
ATOM 762 C CA . GLU A 1 96 ? -14.854 -0.401 22.472 1.00 82.50 96 GLU A CA 1
ATOM 763 C C . GLU A 1 96 ? -14.429 -1.403 21.396 1.00 82.50 96 GLU A C 1
ATOM 765 O O . GLU A 1 96 ? -14.252 -2.596 21.669 1.00 82.50 96 GLU A O 1
ATOM 770 N N . PHE A 1 97 ? -14.246 -0.896 20.173 1.00 83.25 97 PHE A N 1
ATOM 771 C CA . PHE A 1 97 ? -13.795 -1.665 19.017 1.00 83.25 97 PHE A CA 1
ATOM 772 C C . PHE A 1 97 ? -12.358 -1.293 18.644 1.00 83.25 97 PHE A C 1
ATOM 774 O O . PHE A 1 97 ? -12.009 -0.116 18.560 1.00 83.25 97 PHE A O 1
ATOM 781 N N . PHE A 1 98 ? -11.530 -2.305 18.390 1.00 82.19 98 PHE A N 1
ATOM 782 C CA . PHE A 1 98 ? -10.101 -2.173 18.126 1.00 82.19 98 PHE A CA 1
ATOM 783 C C . PHE A 1 98 ? -9.647 -3.014 16.942 1.00 82.19 98 PHE A C 1
ATOM 785 O O . PHE A 1 98 ? -10.232 -4.040 16.597 1.00 82.19 98 PHE A O 1
ATOM 792 N N . ASN A 1 99 ? -8.515 -2.612 16.366 1.00 79.19 99 ASN A N 1
ATOM 793 C CA . ASN A 1 99 ? -7.756 -3.470 15.470 1.00 79.19 99 ASN A CA 1
ATOM 794 C C . ASN A 1 99 ? -7.042 -4.566 16.298 1.00 79.19 99 ASN A C 1
ATOM 796 O O . ASN A 1 99 ? -6.321 -4.216 17.234 1.00 79.19 99 ASN A O 1
ATOM 800 N N . PRO A 1 100 ? -7.145 -5.867 15.961 1.00 84.12 100 PRO A N 1
ATOM 801 C CA . PRO A 1 100 ? -6.565 -6.955 16.753 1.00 84.12 100 PRO A CA 1
ATOM 802 C C . PRO A 1 100 ? -5.056 -6.862 16.906 1.00 84.12 100 PRO A C 1
ATOM 804 O O . PRO A 1 100 ? -4.504 -7.367 17.879 1.00 84.12 100 PRO A O 1
ATOM 807 N N . ARG A 1 101 ? -4.378 -6.210 15.953 1.00 83.88 101 ARG A N 1
ATOM 808 C CA . ARG A 1 101 ? -2.928 -5.998 16.015 1.00 83.88 101 ARG A CA 1
ATOM 809 C C . ARG A 1 101 ? -2.516 -5.123 17.200 1.00 83.88 101 ARG A C 1
ATOM 811 O O . ARG A 1 101 ? -1.388 -5.240 17.657 1.00 83.88 101 ARG A O 1
ATOM 818 N N . LEU A 1 102 ? -3.424 -4.286 17.707 1.00 85.00 102 LEU A N 1
ATOM 819 C CA . LEU A 1 102 ? -3.188 -3.387 18.840 1.00 85.00 102 LEU A CA 1
ATOM 820 C C . LEU A 1 102 ? -3.510 -4.030 20.192 1.00 85.00 102 LEU A C 1
ATOM 822 O O . LEU A 1 102 ? -3.235 -3.439 21.233 1.00 85.00 102 LEU A O 1
ATOM 826 N N . ARG A 1 103 ? -4.075 -5.242 20.209 1.00 84.06 103 ARG A N 1
ATOM 827 C CA . ARG A 1 103 ? -4.460 -5.920 21.451 1.00 84.06 103 ARG A CA 1
ATOM 828 C C . ARG A 1 103 ? -3.305 -6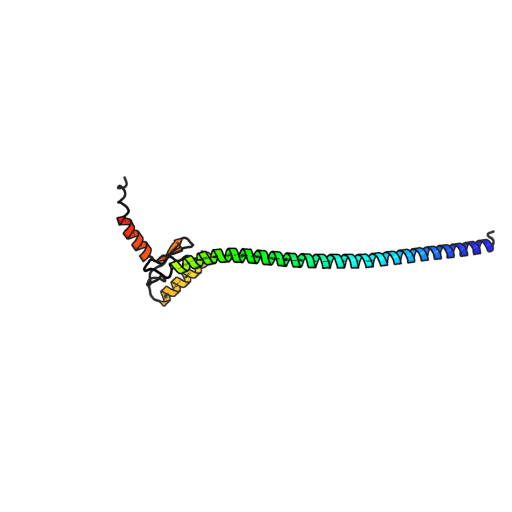.058 22.460 1.00 84.06 103 ARG A C 1
ATOM 830 O O . ARG A 1 103 ? -3.532 -5.712 23.617 1.00 84.06 103 ARG A O 1
ATOM 837 N N . PRO A 1 104 ? -2.083 -6.477 22.072 1.00 87.12 104 PRO A N 1
ATOM 838 C CA . PRO A 1 104 ? -0.978 -6.599 23.027 1.00 87.12 104 PRO A CA 1
ATOM 839 C C . PRO A 1 104 ? -0.591 -5.260 23.672 1.00 87.12 104 PRO A C 1
ATOM 841 O O . PRO A 1 104 ? -0.215 -5.209 24.841 1.00 87.12 104 PRO A O 1
ATOM 844 N N . GLU A 1 105 ? -0.693 -4.165 22.916 1.00 87.81 105 GLU A N 1
ATOM 845 C CA . GLU A 1 105 ? -0.391 -2.818 23.400 1.00 87.81 105 GLU A CA 1
ATOM 846 C C . GLU A 1 105 ? -1.474 -2.311 24.358 1.00 87.81 105 GLU A C 1
ATOM 848 O O . GLU A 1 105 ? -1.160 -1.755 25.408 1.00 87.81 105 GLU A O 1
ATOM 853 N N . LEU A 1 106 ? -2.746 -2.564 24.040 1.00 86.19 106 LEU A N 1
ATOM 854 C CA . LEU A 1 106 ? -3.878 -2.210 24.897 1.00 86.19 106 LEU A CA 1
ATOM 855 C C . LEU A 1 106 ? -3.836 -2.954 26.231 1.00 86.19 106 LEU A C 1
ATOM 857 O O . LEU A 1 106 ? -3.979 -2.326 27.273 1.00 86.19 106 LEU A O 1
ATOM 861 N N . GLU A 1 107 ? -3.569 -4.262 26.218 1.00 87.12 107 GLU A N 1
ATOM 862 C CA . GLU A 1 107 ? -3.435 -5.050 27.449 1.00 87.12 107 GLU A CA 1
ATOM 863 C C . GLU A 1 107 ? -2.276 -4.531 28.316 1.00 87.12 107 GLU A C 1
ATOM 865 O O . GLU A 1 107 ? -2.418 -4.391 29.532 1.00 87.12 107 GLU A O 1
ATOM 870 N N . LYS A 1 108 ? -1.146 -4.155 27.702 1.00 89.88 108 LYS A N 1
ATOM 871 C CA . LYS A 1 108 ? -0.036 -3.520 28.423 1.00 89.88 108 LYS A CA 1
ATOM 872 C C . LYS A 1 108 ? -0.456 -2.180 29.034 1.00 89.88 108 LYS A C 1
ATOM 874 O O . LYS A 1 108 ? -0.248 -1.976 30.231 1.00 89.88 108 LYS A O 1
ATOM 879 N N . ASN A 1 109 ? -1.081 -1.303 28.254 1.00 86.50 109 ASN A N 1
ATOM 880 C CA . ASN A 1 109 ? -1.543 0.004 28.721 1.00 86.50 109 ASN A CA 1
ATOM 881 C C . ASN A 1 109 ? -2.563 -0.127 29.857 1.00 86.50 109 ASN A C 1
ATOM 883 O O . ASN A 1 109 ? -2.459 0.588 30.850 1.00 86.50 109 ASN A O 1
ATOM 887 N N . ASP A 1 110 ? -3.491 -1.080 29.766 1.00 86.88 110 ASP A N 1
ATOM 888 C CA . ASP A 1 110 ? -4.467 -1.352 30.819 1.00 86.88 110 ASP A CA 1
ATOM 889 C C . ASP A 1 110 ? -3.765 -1.742 32.129 1.00 86.88 110 ASP A C 1
ATOM 891 O O . ASP A 1 110 ? -4.090 -1.203 33.188 1.00 86.88 110 ASP A O 1
ATOM 895 N N . THR A 1 111 ? -2.740 -2.606 32.078 1.00 87.12 111 THR A N 1
ATOM 896 C CA . THR A 1 111 ? -1.971 -2.950 33.288 1.00 87.12 111 THR A CA 1
ATOM 897 C C . THR A 1 111 ? -1.221 -1.752 33.867 1.00 87.12 111 THR A C 1
ATOM 899 O O . THR A 1 111 ? -1.094 -1.632 35.087 1.00 87.12 111 THR A O 1
ATOM 902 N N . GLU A 1 112 ? -0.733 -0.842 33.022 1.00 88.19 112 GLU A N 1
ATOM 903 C CA . GLU A 1 112 ? -0.093 0.393 33.473 1.00 88.19 112 GLU A CA 1
ATOM 904 C C . GLU A 1 112 ? -1.100 1.353 34.114 1.00 88.19 112 GLU A C 1
ATOM 906 O O . GLU A 1 112 ? -0.802 1.943 35.153 1.00 88.19 112 GLU A O 1
ATOM 911 N N . ILE A 1 113 ? -2.300 1.480 33.544 1.00 84.44 113 ILE A N 1
ATOM 912 C CA . ILE A 1 113 ? -3.391 2.290 34.096 1.00 84.44 113 ILE A CA 1
ATOM 913 C C . ILE A 1 113 ? -3.839 1.725 35.443 1.00 84.44 113 ILE A C 1
ATOM 915 O O . ILE A 1 113 ? -4.001 2.490 36.391 1.00 84.44 113 ILE A O 1
ATOM 919 N N . MET A 1 114 ? -3.975 0.405 35.573 1.00 84.06 114 MET A N 1
ATOM 920 C CA . MET A 1 114 ? -4.298 -0.246 36.848 1.00 84.06 114 MET A CA 1
ATOM 921 C C . MET A 1 114 ? -3.223 0.025 37.904 1.00 84.06 114 MET A C 1
ATOM 923 O O . MET A 1 114 ? -3.543 0.412 39.026 1.00 84.06 114 MET A O 1
ATOM 927 N N . LYS A 1 115 ? -1.940 -0.087 37.534 1.00 85.25 115 LYS A N 1
ATOM 928 C CA . LYS A 1 115 ? -0.817 0.238 38.431 1.00 85.25 115 LYS A CA 1
ATOM 929 C C . LYS A 1 115 ? -0.810 1.707 38.860 1.00 85.25 115 LYS A C 1
ATOM 931 O O . LYS A 1 115 ? -0.474 1.993 40.002 1.00 85.25 115 LYS A O 1
ATOM 936 N N . LYS A 1 116 ? -1.155 2.631 37.957 1.00 84.88 116 LYS A N 1
ATOM 937 C CA . LYS A 1 116 ? -1.151 4.081 38.223 1.00 84.88 116 LYS A CA 1
ATOM 938 C C . LYS A 1 116 ? -2.373 4.549 39.013 1.00 84.88 116 LYS A C 1
ATOM 940 O O . LYS A 1 116 ? -2.239 5.409 39.873 1.00 84.88 116 LYS A O 1
ATOM 945 N N . SER A 1 117 ? -3.554 4.021 38.700 1.00 80.19 117 SER A N 1
ATOM 946 C CA . SER A 1 117 ? -4.826 4.445 39.301 1.00 80.19 117 SER A CA 1
ATOM 947 C C . SER A 1 117 ? -5.167 3.703 40.592 1.00 80.19 117 SER A C 1
ATOM 949 O O . SER A 1 117 ? -5.943 4.217 41.392 1.00 80.19 117 SER A O 1
ATOM 951 N N . GLY A 1 118 ? -4.620 2.499 40.800 1.00 77.50 118 GLY A N 1
ATOM 952 C CA . GLY A 1 118 ? -4.978 1.633 41.927 1.00 77.50 118 GLY A CA 1
ATOM 953 C C . GLY A 1 118 ? -6.403 1.067 41.852 1.00 77.50 118 GLY A C 1
ATOM 954 O O . GLY A 1 118 ? -6.872 0.476 42.822 1.00 77.50 118 GLY A O 1
ATOM 955 N N . LEU A 1 119 ? -7.103 1.251 40.727 1.00 81.19 119 LEU A N 1
ATOM 956 C CA . LEU A 1 119 ? -8.456 0.744 40.499 1.00 81.19 119 LEU A CA 1
ATOM 957 C C . LEU A 1 119 ? -8.433 -0.714 40.012 1.00 81.19 119 LEU A C 1
ATOM 959 O O . LEU A 1 119 ? -7.419 -1.213 39.518 1.00 81.19 119 LEU A O 1
ATOM 963 N N . LYS A 1 120 ? -9.578 -1.399 40.139 1.00 79.31 120 LYS A N 1
ATOM 964 C CA . LYS A 1 120 ? -9.743 -2.819 39.780 1.00 79.31 120 LYS A CA 1
ATOM 965 C C . LYS A 1 120 ? -9.486 -3.088 38.292 1.00 79.31 120 LYS A C 1
ATOM 967 O O . LYS A 1 120 ? -9.040 -4.179 37.948 1.00 79.31 120 LYS A O 1
ATOM 972 N N . GLY A 1 121 ? -9.742 -2.115 37.423 1.00 81.44 121 GLY A N 1
ATOM 973 C CA . GLY A 1 121 ? -9.429 -2.205 36.006 1.00 81.44 121 GLY A CA 1
ATOM 974 C C . GLY A 1 121 ? -9.315 -0.843 35.324 1.00 81.44 121 GLY A C 1
ATOM 975 O O . GLY A 1 121 ? -9.531 0.204 35.932 1.00 81.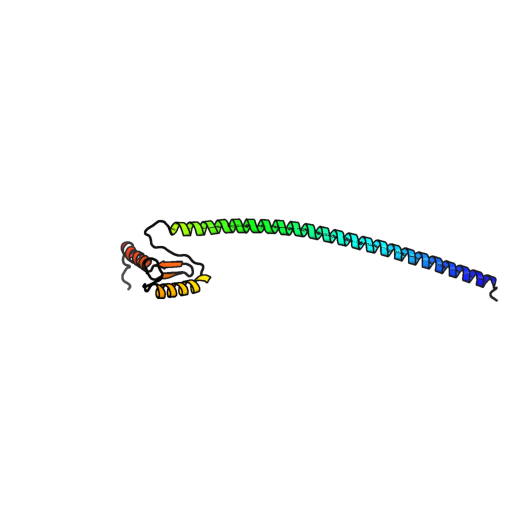44 121 GLY A O 1
ATOM 976 N N . ALA A 1 122 ? -8.924 -0.878 34.051 1.00 80.88 122 ALA A N 1
ATOM 977 C CA . ALA A 1 122 ? -8.704 0.302 33.216 1.00 80.88 122 ALA A CA 1
ATOM 978 C C . ALA A 1 122 ? -9.966 0.778 32.468 1.00 80.88 122 ALA A C 1
ATOM 980 O O . ALA A 1 122 ? -9.879 1.697 31.654 1.00 80.88 122 ALA A O 1
ATOM 981 N N . ALA A 1 123 ? -11.122 0.145 32.692 1.00 81.31 123 ALA A N 1
ATOM 982 C CA . ALA A 1 123 ? -12.373 0.529 32.049 1.00 81.31 123 ALA A CA 1
ATOM 983 C C . ALA A 1 123 ? -12.989 1.775 32.716 1.00 81.31 123 ALA A C 1
ATOM 985 O O . ALA A 1 123 ? -12.589 2.158 33.825 1.00 81.31 123 ALA A O 1
ATOM 986 N N . PRO A 1 124 ? -13.977 2.429 32.073 1.00 76.25 124 PRO A N 1
ATOM 987 C CA . PRO A 1 124 ? -14.714 3.528 32.683 1.00 76.25 124 PRO A CA 1
ATOM 988 C C . PRO A 1 124 ? -15.226 3.141 34.074 1.00 76.25 124 PRO A C 1
ATOM 990 O O . PRO A 1 124 ? -15.626 2.001 34.296 1.00 76.25 124 PRO A O 1
ATOM 993 N N . LYS A 1 125 ? -15.203 4.089 35.019 1.00 76.19 125 LYS A N 1
ATOM 994 C CA . LYS A 1 125 ? -15.553 3.868 36.438 1.00 76.19 125 LYS A CA 1
ATOM 995 C C . LYS A 1 125 ? -14.639 2.884 37.198 1.00 76.19 125 LYS A C 1
ATOM 997 O O . LYS A 1 125 ? -14.948 2.540 38.334 1.00 76.19 125 LYS A O 1
ATOM 1002 N N . GLY A 1 126 ? -13.494 2.488 36.629 1.00 76.25 126 GLY A N 1
ATOM 1003 C CA . GLY A 1 126 ? -12.503 1.631 37.293 1.00 76.25 126 GLY A CA 1
ATOM 1004 C C . GLY A 1 126 ? -12.803 0.135 37.212 1.00 76.25 126 GLY A C 1
ATOM 1005 O O . GLY A 1 126 ? -12.283 -0.637 38.021 1.00 76.25 126 GLY A O 1
ATOM 1006 N N . ASP A 1 127 ? -13.652 -0.269 36.270 1.00 82.62 127 ASP A N 1
ATOM 1007 C CA . ASP A 1 127 ? -14.043 -1.661 36.070 1.00 82.62 127 ASP A CA 1
ATOM 1008 C C . ASP A 1 127 ? -13.030 -2.440 35.203 1.00 82.62 127 ASP A C 1
ATOM 1010 O O . ASP A 1 127 ? -12.152 -1.865 34.554 1.00 82.62 127 ASP A O 1
ATOM 1014 N N . SER A 1 128 ? -13.117 -3.770 35.206 1.00 87.31 128 SER A N 1
ATOM 1015 C CA . SER A 1 128 ? -12.275 -4.642 34.382 1.00 87.31 128 SER A CA 1
ATOM 1016 C C . SER A 1 128 ? -12.823 -4.794 32.965 1.00 87.31 128 SER A C 1
ATOM 1018 O O . SER A 1 128 ? -14.013 -5.046 32.777 1.00 87.31 128 SER A O 1
ATOM 1020 N N . TRP A 1 129 ? -11.940 -4.713 31.969 1.00 87.31 129 TRP A N 1
ATOM 1021 C CA . TRP A 1 129 ? -12.270 -5.024 30.580 1.00 87.31 129 TRP A CA 1
ATOM 1022 C C . TRP A 1 129 ? -12.426 -6.529 30.356 1.00 87.31 129 TRP A C 1
ATOM 1024 O O . TRP A 1 129 ? -11.577 -7.319 30.767 1.00 87.31 129 TRP A O 1
ATOM 1034 N N . VAL A 1 130 ? -13.474 -6.915 29.627 1.00 88.44 130 VAL A N 1
ATOM 1035 C CA . VAL A 1 130 ? -13.678 -8.279 29.130 1.00 88.44 130 VAL A CA 1
ATOM 1036 C C . VAL A 1 130 ? -13.629 -8.267 27.609 1.00 88.44 130 VAL A C 1
ATOM 1038 O O . VAL A 1 130 ? -14.402 -7.567 26.954 1.00 88.44 130 VAL A O 1
ATOM 1041 N N . TRP A 1 131 ? -12.729 -9.066 27.041 1.00 88.50 131 TRP A N 1
ATOM 1042 C CA . TRP A 1 131 ? -12.641 -9.274 25.598 1.00 88.50 131 TRP A CA 1
ATOM 1043 C C . TRP A 1 131 ? -13.709 -10.274 25.148 1.00 88.50 131 TRP A C 1
ATOM 1045 O O . TRP A 1 131 ? -13.661 -11.441 25.530 1.00 88.50 131 TRP A O 1
ATOM 1055 N N . LEU A 1 132 ? -14.658 -9.826 24.321 1.00 86.12 132 LEU A N 1
ATOM 1056 C CA . LEU A 1 132 ? -15.673 -10.700 23.712 1.00 86.12 132 LEU A CA 1
ATOM 1057 C C . LEU A 1 132 ? -15.156 -11.348 22.424 1.00 86.12 132 LEU A C 1
ATOM 1059 O O . LEU A 1 132 ? -15.462 -12.497 22.122 1.00 86.12 132 LEU A O 1
ATOM 1063 N N .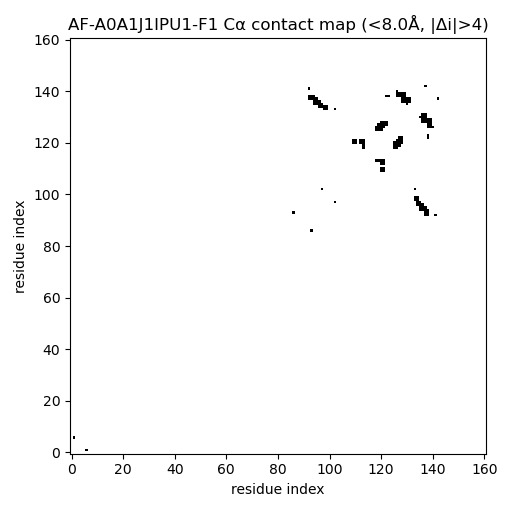 THR A 1 133 ? -14.366 -10.597 21.659 1.00 85.31 133 THR A N 1
ATOM 1064 C CA . THR A 1 133 ? -13.722 -11.045 20.420 1.00 85.31 133 THR A CA 1
ATOM 1065 C C . THR A 1 133 ? -12.315 -10.451 20.341 1.00 85.31 133 THR A C 1
ATOM 1067 O O . THR A 1 133 ? -11.917 -9.662 21.196 1.00 85.31 133 THR A O 1
ATOM 1070 N N . SER A 1 134 ? -11.551 -10.775 19.296 1.00 82.62 134 SER A N 1
ATOM 1071 C CA . SER A 1 134 ? -10.256 -10.129 19.035 1.00 82.62 134 SER A CA 1
ATOM 1072 C C . SER A 1 134 ? -10.358 -8.640 18.677 1.00 82.62 134 SER A C 1
ATOM 1074 O O . SER A 1 134 ? -9.332 -7.965 18.659 1.00 82.62 134 SER A O 1
ATOM 1076 N N . TYR A 1 135 ? -11.564 -8.137 18.396 1.00 84.69 135 TYR A N 1
ATOM 1077 C CA . TYR A 1 135 ? -11.818 -6.766 17.951 1.00 84.69 135 TYR A CA 1
ATOM 1078 C C . TYR A 1 135 ? -12.631 -5.949 18.957 1.00 84.69 135 TYR A C 1
ATOM 1080 O O . TYR A 1 135 ? -12.799 -4.757 18.743 1.00 84.69 135 TYR A O 1
ATOM 1088 N N . SER A 1 136 ? -13.182 -6.550 20.016 1.00 86.75 136 SER A N 1
ATOM 1089 C CA . SER A 1 136 ? -14.156 -5.870 20.879 1.00 86.75 136 SER A CA 1
ATOM 1090 C C . SER A 1 136 ? -13.991 -6.212 22.354 1.00 86.75 136 SER A C 1
ATOM 1092 O O . SER A 1 136 ? -13.905 -7.393 22.715 1.00 86.75 136 SER A O 1
ATOM 1094 N N . ARG A 1 137 ? -14.063 -5.187 23.207 1.00 88.38 137 ARG A N 1
ATOM 1095 C CA . ARG A 1 137 ? -14.123 -5.326 24.668 1.00 88.38 137 ARG A CA 1
ATOM 1096 C C . ARG A 1 137 ? -15.243 -4.483 25.271 1.00 88.38 137 ARG A C 1
ATOM 1098 O O . ARG A 1 137 ? -15.657 -3.474 24.703 1.00 88.38 137 ARG A O 1
ATOM 1105 N N . ILE A 1 138 ? -15.729 -4.917 26.424 1.00 88.88 138 ILE A N 1
ATOM 1106 C CA . ILE A 1 138 ? -16.823 -4.290 27.171 1.00 88.88 138 ILE A CA 1
ATOM 1107 C C . ILE A 1 138 ? -16.483 -4.316 28.675 1.00 88.88 138 ILE A C 1
ATOM 1109 O O . ILE A 1 138 ? -15.763 -5.226 29.105 1.00 88.88 138 ILE A O 1
ATOM 1113 N N . PRO A 1 139 ? -16.945 -3.348 29.487 1.00 88.94 139 PRO A N 1
ATOM 1114 C CA . PRO A 1 139 ? -16.789 -3.406 30.936 1.00 88.94 139 PRO A CA 1
ATOM 1115 C C . PRO A 1 139 ? -17.520 -4.623 31.515 1.00 88.94 139 PRO A C 1
ATOM 1117 O O . PRO A 1 139 ? -18.596 -5.004 31.043 1.00 88.94 139 PRO A O 1
ATOM 1120 N N . PHE A 1 140 ? -16.947 -5.237 32.542 1.00 86.75 140 PHE A N 1
ATOM 1121 C CA . PHE A 1 140 ? -17.517 -6.404 33.210 1.00 86.75 140 PHE A CA 1
ATOM 1122 C C . PHE A 1 140 ? -18.918 -6.130 33.784 1.00 86.75 140 PHE A C 1
ATOM 1124 O O . PHE A 1 140 ? -19.828 -6.934 33.585 1.00 86.75 140 PHE A O 1
ATOM 1131 N N . GLU A 1 141 ? -19.122 -4.976 34.418 1.00 85.50 141 GLU A N 1
ATOM 1132 C CA . GLU A 1 141 ? -20.393 -4.530 35.002 1.00 85.50 141 GLU A CA 1
ATOM 1133 C C . GLU A 1 141 ? -21.518 -4.500 33.957 1.00 85.50 141 GLU A C 1
ATOM 1135 O O . GLU A 1 141 ? -22.662 -4.864 34.237 1.00 85.50 141 GLU A O 1
ATOM 1140 N N . ALA A 1 142 ? -21.192 -4.130 32.717 1.00 85.81 142 ALA A N 1
ATOM 1141 C CA . ALA A 1 142 ? -22.154 -4.101 31.626 1.00 85.81 142 ALA A CA 1
ATOM 1142 C C . ALA A 1 142 ? -22.612 -5.504 31.204 1.00 85.81 142 ALA A C 1
ATOM 1144 O O . ALA A 1 142 ? -23.813 -5.728 31.027 1.00 85.81 142 ALA A O 1
ATOM 1145 N N . ILE A 1 143 ? -21.680 -6.458 31.077 1.00 85.56 143 ILE A N 1
ATOM 1146 C CA . ILE A 1 143 ? -22.024 -7.865 30.814 1.00 85.56 143 ILE A CA 1
ATOM 1147 C C . ILE A 1 143 ? -22.846 -8.417 31.974 1.00 85.56 143 ILE A C 1
ATOM 1149 O O . ILE A 1 143 ? -23.864 -9.068 31.754 1.00 85.56 143 ILE A O 1
ATOM 1153 N N . GLU A 1 144 ? -22.430 -8.151 33.210 1.00 86.94 144 GLU A N 1
ATOM 1154 C CA . GLU A 1 144 ? -23.127 -8.647 34.391 1.00 86.94 144 GLU A CA 1
ATOM 1155 C C . GLU A 1 144 ? -24.572 -8.128 34.445 1.00 86.94 144 GLU A C 1
ATOM 1157 O O . GLU A 1 144 ? -25.506 -8.902 34.679 1.00 86.94 144 GLU A O 1
ATOM 1162 N N . GLY A 1 145 ? -24.775 -6.837 34.169 1.00 85.38 145 GLY A N 1
ATOM 1163 C CA . GLY A 1 145 ? -26.098 -6.227 34.067 1.00 85.38 145 GLY A CA 1
ATOM 1164 C C . GLY A 1 145 ? -26.951 -6.849 32.960 1.00 85.38 145 GLY A C 1
ATOM 1165 O O . GLY A 1 145 ? -28.129 -7.142 33.185 1.00 85.38 145 GLY A O 1
ATOM 1166 N N . PHE A 1 146 ? -26.360 -7.111 31.791 1.00 84.75 146 PHE A N 1
ATOM 1167 C CA . PHE A 1 146 ? -27.033 -7.811 30.697 1.00 84.75 146 PHE A CA 1
ATOM 1168 C C . PHE A 1 146 ? -27.461 -9.225 31.113 1.00 84.75 146 PHE A C 1
ATOM 1170 O O . PHE A 1 146 ? -28.638 -9.565 31.000 1.00 84.75 146 PHE A O 1
ATOM 1177 N N . CYS A 1 147 ? -26.545 -10.013 31.686 1.00 85.00 147 CYS A N 1
ATOM 1178 C CA . CYS A 1 147 ? -26.809 -11.381 32.132 1.00 85.00 147 CYS A CA 1
ATOM 1179 C C . CYS A 1 147 ? -27.893 -11.454 33.218 1.00 85.00 147 CYS A C 1
ATOM 1181 O O . CYS A 1 147 ? -28.720 -12.370 33.208 1.00 85.00 147 CYS A O 1
ATOM 1183 N N . LYS A 1 148 ? -27.918 -10.492 34.150 1.00 85.75 148 LYS A N 1
ATOM 1184 C CA . LYS A 1 148 ? -28.970 -10.393 35.173 1.00 85.75 148 LYS A CA 1
ATOM 1185 C C . LYS A 1 148 ? -30.336 -10.143 34.539 1.00 85.75 148 LYS A C 1
ATOM 1187 O O . LYS A 1 148 ? -31.269 -10.878 34.846 1.00 85.75 148 LYS A O 1
ATOM 1192 N N . LYS A 1 149 ? -30.435 -9.186 33.610 1.00 84.06 149 LYS A N 1
ATOM 1193 C CA . LYS A 1 149 ? -31.693 -8.871 32.913 1.00 84.06 149 LYS A CA 1
ATOM 1194 C C . LYS A 1 149 ? -32.183 -10.020 32.040 1.00 84.06 149 LYS A C 1
ATOM 1196 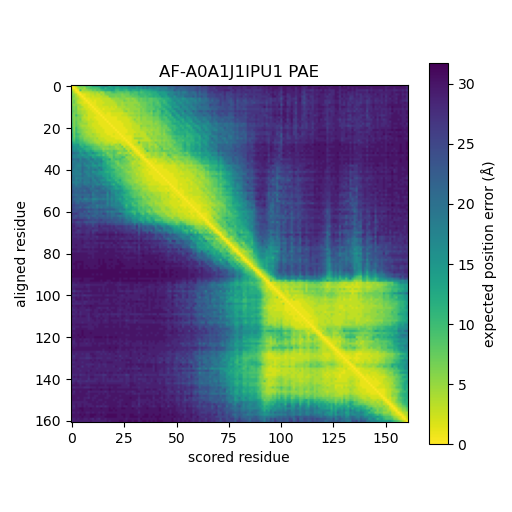O O . LYS A 1 149 ? -33.372 -10.303 32.026 1.00 84.06 149 LYS A O 1
ATOM 1201 N N . THR A 1 150 ? -31.297 -10.749 31.360 1.00 82.75 150 THR A N 1
ATOM 1202 C CA . THR A 1 150 ? -31.714 -11.902 30.539 1.00 82.75 150 THR A CA 1
ATOM 1203 C C . THR A 1 150 ? -32.408 -13.008 31.331 1.00 82.75 150 THR A C 1
ATOM 1205 O O . THR A 1 150 ? -33.189 -13.748 30.740 1.00 82.75 150 THR A O 1
ATOM 1208 N N . LYS A 1 151 ? -32.201 -13.107 32.654 1.00 77.81 151 LYS A N 1
ATOM 1209 C CA . LYS A 1 151 ? -32.956 -14.049 33.500 1.00 77.81 151 LYS A CA 1
ATOM 1210 C C . LYS A 1 151 ? -34.449 -13.727 33.571 1.00 77.81 151 LYS A C 1
ATOM 1212 O O . LYS A 1 151 ? -35.237 -14.632 33.798 1.00 77.81 151 LYS A O 1
ATOM 1217 N N . GLU A 1 152 ? -34.833 -12.466 33.388 1.00 77.75 152 GLU A N 1
ATOM 1218 C CA . GLU A 1 152 ? -36.241 -12.050 33.378 1.00 77.75 152 GLU A CA 1
ATOM 1219 C C . GLU A 1 152 ? -36.932 -12.432 32.064 1.00 77.75 152 GLU A C 1
ATOM 1221 O O . GLU A 1 152 ? -38.126 -12.713 32.049 1.00 77.75 152 GLU A O 1
ATOM 1226 N N . TYR A 1 153 ? -36.176 -12.476 30.964 1.00 76.81 153 TYR A N 1
ATOM 1227 C CA . TYR A 1 153 ? -36.704 -12.780 29.632 1.00 76.81 153 TYR A CA 1
ATOM 1228 C C . TYR A 1 153 ? -36.612 -14.263 29.264 1.00 76.81 153 TYR A C 1
ATOM 1230 O O . TYR A 1 153 ? -37.366 -14.725 28.409 1.00 76.81 153 TYR A O 1
ATOM 1238 N N . CYS A 1 154 ? -35.691 -15.011 29.874 1.00 73.75 154 CYS A N 1
ATOM 1239 C CA . CYS A 1 154 ? -35.478 -16.416 29.561 1.00 73.75 154 CYS A CA 1
ATOM 1240 C C . CYS A 1 154 ? -36.136 -17.302 30.631 1.00 73.75 154 CYS A C 1
ATOM 1242 O O . CYS A 1 154 ? -35.678 -17.293 31.778 1.00 73.75 154 CYS A O 1
ATOM 1244 N N . PRO A 1 155 ? -37.187 -18.078 30.301 1.00 77.75 155 PRO A N 1
ATOM 1245 C CA . PRO A 1 155 ? -37.736 -19.042 31.243 1.00 77.75 155 PRO A CA 1
ATOM 1246 C C . PRO A 1 155 ? -36.664 -20.086 31.603 1.00 77.75 155 PRO A C 1
ATOM 1248 O O . PRO A 1 155 ? -35.841 -20.438 30.751 1.00 77.75 155 PRO A O 1
ATOM 1251 N N . PRO A 1 156 ? -36.645 -20.595 32.849 1.00 78.81 156 PRO A N 1
ATOM 1252 C CA . PRO A 1 156 ? -35.725 -21.659 33.223 1.00 78.81 156 PRO A CA 1
ATOM 1253 C C . PRO A 1 156 ? -35.936 -22.858 32.294 1.00 78.81 156 PRO A C 1
ATOM 1255 O O . PRO A 1 156 ? -37.069 -23.284 32.060 1.00 78.81 156 PRO A O 1
ATOM 1258 N N . GLY A 1 157 ? -34.840 -23.375 31.736 1.00 77.44 157 GLY A N 1
ATOM 1259 C CA . GLY A 1 157 ? -34.890 -24.558 30.884 1.00 77.44 157 GLY A CA 1
ATOM 1260 C C . GLY A 1 157 ? -35.452 -25.768 31.642 1.00 77.44 157 GLY A C 1
ATOM 1261 O O . GLY A 1 157 ? -35.370 -25.812 32.874 1.00 77.44 157 GLY A O 1
ATOM 1262 N N . PRO A 1 158 ? -36.023 -26.756 30.933 1.00 80.75 158 PRO A N 1
ATOM 1263 C CA . PRO A 1 158 ? -36.438 -28.006 31.557 1.00 80.75 158 PRO A CA 1
ATOM 1264 C C . PRO A 1 158 ? -35.249 -28.648 32.283 1.00 80.75 158 PRO A C 1
ATOM 1266 O O . PRO A 1 158 ? -34.112 -28.568 31.812 1.00 80.75 158 PRO A O 1
ATOM 1269 N N . ALA A 1 159 ? -35.509 -29.261 33.441 1.00 80.06 159 ALA A N 1
ATOM 1270 C CA . ALA A 1 159 ? -34.477 -29.961 34.194 1.00 80.06 159 ALA A CA 1
ATOM 1271 C C . ALA A 1 159 ? -33.820 -31.023 33.299 1.00 80.06 159 ALA A C 1
ATOM 1273 O O . ALA A 1 159 ? -34.517 -31.788 32.630 1.00 80.06 159 ALA A O 1
ATOM 1274 N N . GLY A 1 160 ? -32.485 -31.029 33.265 1.00 78.56 160 GLY A N 1
ATOM 1275 C CA . GLY A 1 160 ? -31.728 -32.050 32.547 1.00 78.56 160 GLY A CA 1
ATOM 1276 C C . GLY A 1 160 ? -32.049 -33.435 33.107 1.00 78.56 160 GLY A C 1
ATOM 1277 O O . GLY A 1 160 ? -32.136 -33.593 34.325 1.00 78.56 160 GLY A O 1
ATOM 1278 N N . SER A 1 161 ? -32.264 -34.393 32.207 1.00 59.12 161 SER A N 1
ATOM 1279 C CA . SER A 1 161 ? -32.495 -35.813 32.502 1.00 59.12 161 SER A CA 1
ATOM 1280 C C . SER A 1 161 ? -31.266 -36.499 33.079 1.00 59.12 161 SER A C 1
ATOM 1282 O O . SER A 1 161 ? -30.176 -36.246 32.513 1.00 59.12 161 SER A O 1
#

pLDDT: mean 78.87, std 13.9, range [37.28, 94.5]

Organism: NCBI:txid568069

Secondary structure (DSSP, 8-state):
---HHHHHHHHHHHHHHHHHHHHHHHHHHHHHHHHHHHHHHHHHHHHHHHHHHHHHHHHHHHHHHHHHHHHHHHHHHHHHHHHHHHTSS-SS---EE--GGGHHHHHHHHHHHHHHH-SS-SSGGGPPEEEEETTEEEEHHHHHHHHHHHHHHSPPPPPP-

Solvent-accessible surface area (backbone atoms only — not comparable to full-atom values): 9168 Å² total; per-residue (Å²): 133,88,54,74,70,60,54,54,52,50,54,54,52,51,53,51,52,50,52,53,52,50,50,51,52,54,53,50,52,52,53,53,51,53,53,51,56,52,48,53,54,51,51,51,52,51,50,54,53,51,53,56,53,48,52,58,47,52,52,54,52,51,53,52,50,50,52,52,51,48,54,54,43,53,56,52,49,49,54,50,49,54,56,56,57,69,73,70,76,68,105,61,80,68,72,49,77,52,64,54,87,48,45,69,57,50,56,51,50,34,55,50,43,21,69,72,69,73,38,84,18,62,29,83,97,34,33,40,71,40,73,82,50,77,39,35,36,34,37,44,69,47,55,52,52,49,58,58,55,47,57,79,76,46,77,83,73,80,81,84,131

Mean predicted aligned error: 18.86 Å

Sequence (161 aa):
MIRCRDVVILCASFSFTIAVACFMILYINDNQCQNALEIEKIVEKILIERDLQLSKTVERNFDAIKDEDVERSKRAINDYRVQKHVNTGGEGSVVEFFNPRLRPELEKNDTEIMKKSGLKGAAPKGDSWVWLTSYSRIPFEAIEGFCKKTKEYCPPGPAGS

Radius of gyration: 45.24 Å; Cα contacts (8 Å, |Δi|>4): 70; chains: 1; bounding box: 96×48×118 Å